Protein AF-A0A8X6QTR9-F1 (afdb_monomer_lite)

pLDDT: mean 73.92, std 20.25, range [35.81, 93.56]

Secondary structure (DSSP, 8-state):
--HHHHHHH---TT-S-HHHHHHHHHHHHHHH-SS--TTT-HHHHHHHHHHHHHHHH---TT--STTHHHHHHHHHHHHHHHHHHHHHTSS--S-------------------------------

InterPro domains:
  IPR000197 Zinc finger, TAZ-type [PF02135] (1-68)
  IPR000197 Zinc finger, TAZ-type [PS50134] (1-71)
  IPR035898 TAZ domain superfamily [G3DSA:1.20.1020.10] (1-117)
  IPR035898 TAZ domain superfamily [SSF57933] (1-71)

Radius of gyration: 25.64 Å; chains: 1; bounding box: 38×65×68 Å

Organism: Nephila pilipes (NCBI:txid299642)

Sequence (125 aa):
MNYLVHVGSCRQSNCPISECREMKESFNHSQKCPVFDILRCTVCSSFTLDALCHSNKCETNGCPALLCETFKKFRKELKGFEKLRIKDSAEAGSASAEAGSASEKSASSEEKFASTEERSASTEE

Foldseek 3Di:
DVCLLVLLVDPDCPDPDPVSNLLVVLVVCCVVPPVNDLVPDVSSVVSVVVLLVCLVPDPDDPRSGPCSVVNVVVVVVVVVVVVVVVVVVVPPPDDDDDDDDDDDDDDDDDDDDDDDDDDDDDDDD

Structure (mmCIF, N/CA/C/O backbone):
data_AF-A0A8X6QTR9-F1
#
_entry.id   AF-A0A8X6QTR9-F1
#
loop_
_atom_site.group_PDB
_atom_site.id
_atom_site.type_symbol
_atom_site.label_atom_id
_atom_site.label_alt_id
_atom_site.label_comp_id
_atom_site.label_asym_id
_atom_site.label_entity_id
_atom_site.label_seq_id
_atom_site.pdbx_PDB_ins_code
_atom_site.Cartn_x
_atom_site.Cartn_y
_atom_site.Cartn_z
_atom_site.occupancy
_atom_site.B_iso_or_equiv
_atom_site.auth_seq_id
_atom_site.auth_comp_id
_atom_site.auth_asym_id
_atom_site.auth_atom_id
_atom_site.pdbx_PDB_model_num
ATOM 1 N N . MET A 1 1 ? -11.328 0.709 -3.601 1.00 56.50 1 MET A N 1
ATOM 2 C CA . MET A 1 1 ? -10.933 0.921 -2.184 1.00 56.50 1 MET A CA 1
ATOM 3 C C . MET A 1 1 ? -11.151 -0.291 -1.260 1.00 56.50 1 MET A C 1
ATOM 5 O O . MET A 1 1 ? -10.438 -0.376 -0.270 1.00 56.50 1 MET A O 1
ATOM 9 N N . ASN A 1 2 ? -12.064 -1.241 -1.538 1.00 64.81 2 ASN A N 1
ATOM 10 C CA . ASN A 1 2 ? -12.257 -2.433 -0.677 1.00 64.81 2 ASN A CA 1
ATOM 11 C C . ASN A 1 2 ? -11.269 -3.591 -0.932 1.00 64.81 2 ASN A C 1
ATOM 13 O O . ASN A 1 2 ? -11.138 -4.483 -0.097 1.00 64.81 2 ASN A O 1
ATOM 17 N N . TYR A 1 3 ? -10.533 -3.578 -2.047 1.00 82.06 3 TYR A N 1
ATOM 18 C CA . TYR A 1 3 ? -9.631 -4.679 -2.398 1.00 82.06 3 TYR A CA 1
ATOM 19 C C . TYR A 1 3 ? -8.321 -4.692 -1.606 1.00 82.06 3 TYR A C 1
ATOM 21 O O . TYR A 1 3 ? -7.746 -5.759 -1.449 1.00 82.06 3 TYR A O 1
ATOM 29 N N . LEU A 1 4 ? -7.876 -3.566 -1.035 1.00 86.25 4 LEU A N 1
ATOM 30 C CA . LEU A 1 4 ? -6.633 -3.497 -0.247 1.00 86.25 4 LEU A CA 1
ATOM 31 C C . LEU A 1 4 ? -6.633 -4.460 0.950 1.00 86.25 4 LEU A C 1
ATOM 33 O O . LEU A 1 4 ? -5.627 -5.112 1.223 1.00 86.25 4 LEU A O 1
ATOM 37 N N . VAL A 1 5 ? -7.776 -4.572 1.634 1.00 89.69 5 VAL A N 1
ATOM 38 C CA . VAL A 1 5 ? -7.989 -5.494 2.764 1.00 89.69 5 VAL A CA 1
ATOM 39 C C . VAL A 1 5 ? -7.892 -6.945 2.291 1.00 89.69 5 VAL A C 1
ATOM 41 O O . VAL A 1 5 ? -7.213 -7.766 2.912 1.00 89.69 5 VAL A O 1
ATOM 44 N N . HIS A 1 6 ? -8.538 -7.249 1.161 1.00 91.06 6 HIS A N 1
ATOM 45 C CA . HIS A 1 6 ? -8.474 -8.571 0.550 1.00 91.06 6 HIS A CA 1
ATOM 46 C C . HIS A 1 6 ? -7.041 -8.905 0.132 1.00 91.06 6 HIS A C 1
ATOM 48 O O . HIS A 1 6 ? -6.531 -9.946 0.523 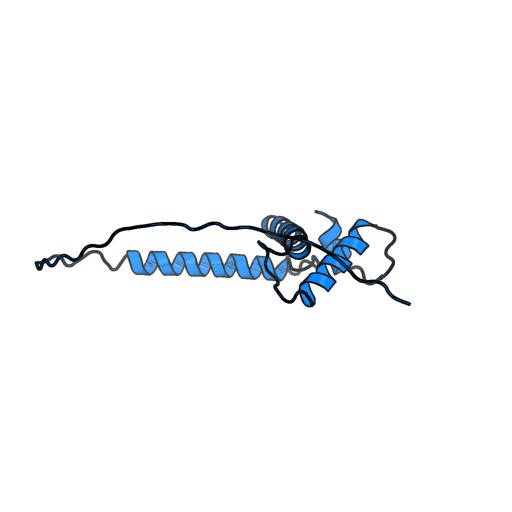1.00 91.06 6 HIS A O 1
ATOM 54 N N . VAL A 1 7 ? -6.374 -8.019 -0.607 1.00 91.25 7 VAL A N 1
ATOM 55 C CA . VAL A 1 7 ? -5.015 -8.212 -1.124 1.00 91.25 7 VAL A CA 1
ATOM 56 C C . VAL A 1 7 ? -4.031 -8.511 -0.001 1.00 91.25 7 VAL A C 1
ATOM 58 O O . VAL A 1 7 ? -3.268 -9.467 -0.118 1.00 91.25 7 VAL A O 1
ATOM 61 N N . GLY A 1 8 ? -4.074 -7.752 1.096 1.00 88.69 8 GLY A N 1
ATOM 62 C CA . GLY A 1 8 ? -3.174 -7.977 2.227 1.00 88.69 8 GLY A CA 1
ATOM 63 C C . GLY A 1 8 ? -3.434 -9.283 2.986 1.00 88.69 8 GLY A C 1
ATOM 64 O O . GLY A 1 8 ? -2.519 -9.830 3.598 1.00 88.69 8 GLY A O 1
ATOM 65 N N . SER A 1 9 ? -4.643 -9.842 2.882 1.00 89.19 9 SER A N 1
ATOM 66 C CA . SER A 1 9 ? -4.989 -11.154 3.458 1.00 89.19 9 SER A CA 1
ATOM 67 C C . SER A 1 9 ? -4.843 -12.309 2.454 1.00 89.19 9 SER A C 1
ATOM 69 O O . SER A 1 9 ? -4.780 -13.480 2.833 1.00 89.19 9 SER A O 1
ATOM 71 N N . CYS A 1 10 ? -4.812 -12.006 1.156 1.00 92.44 10 CYS A N 1
ATOM 72 C CA . CYS A 1 10 ? -4.898 -12.983 0.082 1.00 92.44 10 CYS A CA 1
ATOM 73 C C . CYS A 1 10 ? -3.529 -13.590 -0.221 1.00 92.44 10 CYS A C 1
ATOM 75 O O . CYS A 1 10 ? -2.629 -12.919 -0.723 1.00 92.44 10 CYS A O 1
ATOM 77 N N . ARG A 1 11 ? -3.393 -14.904 -0.027 1.00 90.12 11 ARG A N 1
ATOM 78 C CA . ARG A 1 11 ? -2.149 -15.647 -0.301 1.00 90.12 11 ARG A CA 1
ATOM 79 C C . ARG A 1 11 ? -2.078 -16.270 -1.698 1.00 90.12 11 ARG A C 1
ATOM 81 O O . ARG A 1 11 ? -1.019 -16.730 -2.102 1.00 90.12 11 ARG A O 1
ATOM 88 N N . GLN A 1 12 ? -3.181 -16.275 -2.447 1.00 92.00 12 GLN A N 1
ATOM 89 C CA . GLN A 1 12 ? -3.229 -16.875 -3.784 1.00 92.00 12 GLN A CA 1
ATOM 90 C C . GLN A 1 12 ? -2.544 -15.972 -4.815 1.00 92.00 12 GLN A C 1
ATOM 92 O O . GLN A 1 12 ? -2.933 -14.814 -4.965 1.00 92.00 12 GLN A O 1
ATOM 97 N N . SER A 1 13 ? -1.548 -16.489 -5.537 1.00 84.56 13 SER A N 1
ATOM 98 C CA . SER A 1 13 ? -0.896 -15.778 -6.648 1.00 84.56 13 SER A CA 1
ATOM 99 C C . SER A 1 13 ? -1.878 -15.515 -7.794 1.00 84.56 13 SER A C 1
ATOM 101 O O . SER A 1 13 ? -2.038 -14.379 -8.223 1.00 84.56 13 SER A O 1
ATOM 103 N N . ASN A 1 14 ? -2.629 -16.542 -8.193 1.00 87.75 14 ASN A N 1
ATOM 104 C CA . ASN A 1 14 ? -3.645 -16.471 -9.244 1.00 87.75 14 ASN A CA 1
ATOM 105 C C . ASN A 1 14 ? -5.044 -16.262 -8.653 1.00 87.75 14 ASN A C 1
ATOM 107 O O . ASN A 1 14 ? -5.949 -17.066 -8.863 1.00 87.75 14 ASN A O 1
ATOM 111 N N . CYS A 1 15 ? -5.216 -15.200 -7.863 1.00 92.19 15 CYS A N 1
ATOM 112 C CA . CYS A 1 15 ? -6.531 -14.845 -7.329 1.00 92.19 15 CYS A CA 1
ATOM 113 C C . CYS A 1 15 ? -7.513 -14.588 -8.491 1.00 92.19 15 CYS A C 1
ATOM 115 O O . CYS A 1 15 ? -7.117 -13.923 -9.450 1.00 92.19 15 CYS A O 1
ATOM 117 N N . PRO A 1 16 ? -8.773 -15.066 -8.445 1.00 92.44 16 PRO A N 1
ATOM 118 C CA . PRO A 1 16 ? -9.742 -14.839 -9.524 1.00 92.44 16 PRO A CA 1
ATOM 119 C C . PRO A 1 16 ? -10.098 -13.356 -9.713 1.00 92.44 16 PRO A C 1
ATOM 121 O O . PRO A 1 16 ? -10.484 -12.961 -10.809 1.00 92.44 16 PRO A O 1
ATOM 124 N N . ILE A 1 17 ? -9.914 -12.533 -8.677 1.00 91.56 17 ILE A N 1
ATOM 125 C CA . ILE A 1 17 ? -10.144 -11.087 -8.713 1.00 91.56 17 ILE A CA 1
ATOM 126 C C . ILE A 1 17 ? -8.971 -10.412 -9.438 1.00 91.56 17 ILE A C 1
ATOM 128 O O . ILE A 1 17 ? -7.837 -10.465 -8.955 1.00 91.56 17 ILE A O 1
ATOM 132 N N . SER A 1 18 ? -9.241 -9.762 -10.571 1.00 90.81 18 SER A N 1
ATOM 133 C CA . SER A 1 18 ? -8.256 -9.023 -11.379 1.00 90.81 18 SER A CA 1
ATOM 134 C C . SER A 1 18 ? -7.513 -7.971 -10.567 1.00 90.81 18 SER A C 1
ATOM 136 O O . SER A 1 18 ? -6.288 -8.000 -10.489 1.00 90.81 18 SER A O 1
ATOM 138 N N . GLU A 1 19 ? -8.262 -7.141 -9.853 1.00 89.38 19 GLU A N 1
ATOM 139 C CA . GLU A 1 19 ? -7.758 -6.018 -9.073 1.00 89.38 19 GLU A CA 1
ATOM 140 C C . GLU A 1 19 ? -6.849 -6.496 -7.938 1.00 89.38 19 GLU A C 1
ATOM 142 O O . GLU A 1 19 ? -5.921 -5.802 -7.529 1.00 89.38 19 GLU A O 1
ATOM 147 N N . CYS A 1 20 ? -7.079 -7.714 -7.433 1.00 91.31 20 CYS A N 1
ATOM 148 C CA . CYS A 1 20 ? -6.197 -8.321 -6.448 1.00 91.31 20 CYS A CA 1
ATOM 149 C C . CYS A 1 20 ? -4.826 -8.644 -7.050 1.00 91.31 20 CYS A C 1
ATOM 151 O O . CYS A 1 20 ? -3.804 -8.398 -6.411 1.00 91.31 20 CYS A O 1
ATOM 153 N N . ARG A 1 21 ? -4.796 -9.174 -8.278 1.00 91.94 21 ARG A N 1
ATOM 154 C CA . ARG A 1 21 ? -3.547 -9.492 -8.983 1.00 91.94 21 ARG A CA 1
ATOM 155 C C . ARG A 1 21 ? -2.774 -8.218 -9.323 1.00 91.94 21 ARG A C 1
ATOM 157 O O . ARG A 1 21 ? -1.621 -8.104 -8.920 1.00 91.94 21 ARG A O 1
ATOM 164 N N . GLU A 1 22 ? -3.429 -7.234 -9.932 1.00 90.75 22 GLU A N 1
ATOM 165 C CA . GLU A 1 22 ? -2.806 -5.955 -10.314 1.00 90.75 22 GLU A CA 1
ATOM 166 C C . GLU A 1 22 ? -2.231 -5.206 -9.101 1.00 90.75 22 GLU A C 1
ATOM 168 O O . GLU A 1 22 ? -1.120 -4.668 -9.130 1.00 90.75 22 GLU A O 1
ATOM 173 N N . MET A 1 23 ? -2.959 -5.211 -7.982 1.00 90.56 23 MET A N 1
ATOM 174 C CA . MET A 1 23 ? -2.502 -4.554 -6.761 1.00 90.56 23 MET A CA 1
ATOM 175 C C . MET A 1 23 ? -1.334 -5.298 -6.100 1.00 90.56 23 MET A C 1
ATOM 177 O O . MET A 1 23 ? -0.444 -4.660 -5.535 1.00 90.56 23 MET A O 1
ATOM 181 N N . LYS A 1 24 ? -1.282 -6.633 -6.200 1.00 91.06 24 LYS A N 1
ATOM 182 C CA . LYS A 1 24 ? -0.114 -7.415 -5.761 1.00 91.06 24 LYS A CA 1
ATOM 183 C C . LYS A 1 24 ? 1.113 -7.130 -6.606 1.00 91.06 24 LYS A C 1
ATOM 185 O O . LYS A 1 24 ? 2.200 -7.002 -6.049 1.00 91.06 24 LYS A O 1
ATOM 190 N N . GLU A 1 25 ? 0.951 -7.031 -7.918 1.00 91.56 25 GLU A N 1
ATOM 191 C CA . GLU A 1 25 ? 2.040 -6.674 -8.826 1.00 91.56 25 GLU A CA 1
ATOM 192 C C . GLU A 1 25 ? 2.559 -5.271 -8.527 1.00 91.56 25 GLU A C 1
ATOM 194 O O . GLU A 1 25 ? 3.764 -5.092 -8.363 1.00 91.56 25 GLU A O 1
ATOM 199 N N . SER A 1 26 ? 1.658 -4.306 -8.329 1.00 91.12 26 SER A N 1
ATOM 200 C CA . SER A 1 26 ? 2.019 -2.938 -7.940 1.00 91.12 26 SER A CA 1
ATOM 201 C C . SER A 1 26 ? 2.778 -2.901 -6.610 1.00 91.12 26 SER A C 1
ATOM 203 O O . SER A 1 26 ? 3.792 -2.213 -6.488 1.00 91.12 26 SER A O 1
ATOM 205 N N . PHE A 1 27 ? 2.354 -3.697 -5.625 1.00 89.50 27 PHE A N 1
ATOM 206 C CA . PHE A 1 27 ? 3.061 -3.825 -4.349 1.00 89.50 27 PHE A CA 1
ATOM 207 C C . PHE A 1 27 ? 4.411 -4.550 -4.474 1.00 89.50 27 PHE A C 1
ATOM 209 O O . PHE A 1 27 ? 5.365 -4.230 -3.766 1.00 89.50 27 PHE A O 1
ATOM 216 N N . ASN A 1 28 ? 4.529 -5.536 -5.365 1.00 91.06 28 ASN A N 1
ATOM 217 C CA . ASN A 1 28 ? 5.805 -6.200 -5.626 1.00 91.06 28 ASN A CA 1
ATOM 218 C C . ASN A 1 28 ? 6.785 -5.252 -6.323 1.00 91.06 28 ASN A C 1
ATOM 220 O O . ASN A 1 28 ? 7.955 -5.186 -5.948 1.00 91.06 28 ASN A O 1
ATOM 224 N N . HIS A 1 29 ? 6.286 -4.489 -7.296 1.00 92.69 29 HIS A N 1
ATOM 225 C CA . HIS A 1 29 ? 7.030 -3.430 -7.956 1.00 92.69 29 HIS A CA 1
ATOM 226 C C . HIS A 1 29 ? 7.541 -2.424 -6.930 1.00 92.69 29 HIS A C 1
ATOM 228 O O . HIS A 1 29 ? 8.727 -2.118 -6.924 1.00 92.69 29 HIS A O 1
ATOM 234 N N . SER A 1 30 ? 6.683 -1.958 -6.020 1.00 89.31 30 SER A N 1
ATOM 235 C CA . SER A 1 30 ? 7.047 -0.937 -5.039 1.00 89.31 30 SER A CA 1
ATOM 236 C C . SER A 1 30 ? 8.214 -1.361 -4.134 1.00 89.31 30 SER A C 1
ATOM 238 O O . SER A 1 30 ? 9.012 -0.523 -3.737 1.00 89.31 30 SER A O 1
ATOM 240 N N . GLN A 1 31 ? 8.360 -2.659 -3.849 1.00 88.00 31 GLN A N 1
ATOM 241 C CA . GLN A 1 31 ? 9.483 -3.207 -3.072 1.00 88.00 31 GLN A CA 1
ATOM 242 C C . GLN A 1 31 ? 10.802 -3.279 -3.854 1.00 88.00 31 GLN A C 1
ATOM 244 O O . GLN A 1 31 ? 11.868 -3.351 -3.251 1.00 88.00 31 GLN A O 1
ATOM 249 N N . LYS A 1 32 ? 10.733 -3.301 -5.187 1.00 91.00 32 LYS A N 1
ATOM 250 C CA . LYS A 1 32 ? 11.887 -3.429 -6.091 1.00 91.00 32 LYS A CA 1
ATOM 251 C C . LYS A 1 32 ? 12.169 -2.149 -6.877 1.00 91.00 32 LYS A C 1
ATOM 253 O O . LYS A 1 32 ? 13.117 -2.109 -7.655 1.00 91.00 32 LYS A O 1
ATOM 258 N N . CYS A 1 33 ? 11.329 -1.128 -6.723 1.00 90.88 33 CYS A N 1
ATOM 259 C CA . CYS A 1 33 ? 11.415 0.104 -7.484 1.00 90.88 33 CYS A CA 1
ATOM 260 C C . CYS A 1 33 ? 12.663 0.883 -7.039 1.00 90.88 33 CYS A C 1
ATOM 262 O O . CYS A 1 33 ? 12.718 1.302 -5.883 1.00 90.88 33 CYS A O 1
ATOM 264 N N . PRO A 1 34 ? 13.646 1.118 -7.927 1.00 82.94 34 PRO A N 1
ATOM 265 C CA . PRO A 1 34 ? 14.914 1.744 -7.546 1.00 82.94 34 PRO A CA 1
ATOM 266 C C . PRO A 1 34 ? 14.757 3.224 -7.186 1.00 82.94 34 PRO A C 1
ATOM 268 O O . PRO A 1 34 ? 15.566 3.771 -6.447 1.00 82.94 34 PRO A O 1
ATOM 271 N N . VAL A 1 35 ? 13.719 3.871 -7.719 1.00 79.19 35 VAL A N 1
ATOM 272 C CA . VAL A 1 35 ? 13.450 5.293 -7.494 1.00 79.19 35 VAL A CA 1
ATOM 273 C C . VAL A 1 35 ? 12.474 5.496 -6.332 1.00 79.19 35 VAL A C 1
ATOM 275 O O . VAL A 1 35 ? 12.546 6.540 -5.701 1.00 79.19 35 VAL A O 1
ATOM 278 N N . PHE A 1 36 ? 11.583 4.522 -6.063 1.00 77.88 36 PHE A N 1
ATOM 279 C CA . PHE A 1 36 ? 10.441 4.603 -5.131 1.00 77.88 36 PHE A CA 1
ATOM 280 C C . PHE A 1 36 ? 9.996 6.052 -4.856 1.00 77.88 36 PHE A C 1
ATOM 282 O O . PHE A 1 36 ? 10.152 6.593 -3.765 1.00 77.88 36 PHE A O 1
ATOM 289 N N . ASP A 1 37 ? 9.475 6.704 -5.893 1.00 78.56 37 ASP A N 1
ATOM 290 C CA . ASP A 1 37 ? 9.094 8.113 -5.839 1.00 78.56 37 ASP A CA 1
ATOM 291 C C . ASP A 1 37 ? 7.646 8.250 -6.311 1.00 78.56 37 ASP A C 1
ATOM 293 O O . ASP A 1 37 ? 7.320 7.922 -7.456 1.00 78.56 37 ASP A O 1
ATOM 297 N N . ILE A 1 38 ? 6.782 8.727 -5.412 1.00 77.69 38 ILE A N 1
ATOM 298 C CA . ILE A 1 38 ? 5.346 8.947 -5.647 1.00 77.69 38 ILE A CA 1
ATOM 299 C C . ILE A 1 38 ? 5.121 9.952 -6.790 1.00 77.69 38 ILE A C 1
ATOM 301 O O . ILE A 1 38 ? 4.083 9.905 -7.449 1.00 77.69 38 ILE A O 1
ATOM 305 N N . LEU A 1 39 ? 6.079 10.844 -7.050 1.00 81.62 39 LEU A N 1
ATOM 306 C CA . LEU A 1 39 ? 5.991 11.864 -8.093 1.00 81.62 39 LEU A CA 1
ATOM 307 C C . LEU A 1 39 ? 6.532 11.389 -9.447 1.00 81.62 39 LEU A C 1
ATOM 309 O O . LEU A 1 39 ? 6.148 11.947 -10.471 1.00 81.62 39 LEU A O 1
ATOM 313 N N . ARG A 1 40 ? 7.408 10.374 -9.481 1.00 86.62 40 ARG A N 1
ATOM 314 C CA . ARG A 1 40 ? 8.077 9.927 -10.724 1.00 86.62 40 ARG A CA 1
ATOM 315 C C . ARG A 1 40 ? 7.647 8.550 -11.209 1.00 86.62 40 ARG A C 1
ATOM 317 O O . ARG A 1 40 ? 7.659 8.299 -12.409 1.00 86.62 40 ARG A O 1
ATOM 324 N N . CYS A 1 41 ? 7.285 7.645 -10.305 1.00 92.69 41 CYS A N 1
ATOM 325 C CA . CYS A 1 41 ? 6.849 6.302 -10.658 1.00 92.69 41 CYS A CA 1
ATOM 326 C C . CYS A 1 41 ? 5.328 6.205 -10.551 1.00 92.69 41 CYS A C 1
ATOM 328 O O . CYS A 1 41 ? 4.775 6.191 -9.453 1.00 92.69 41 CYS A O 1
ATOM 330 N N . THR A 1 42 ? 4.651 6.085 -11.691 1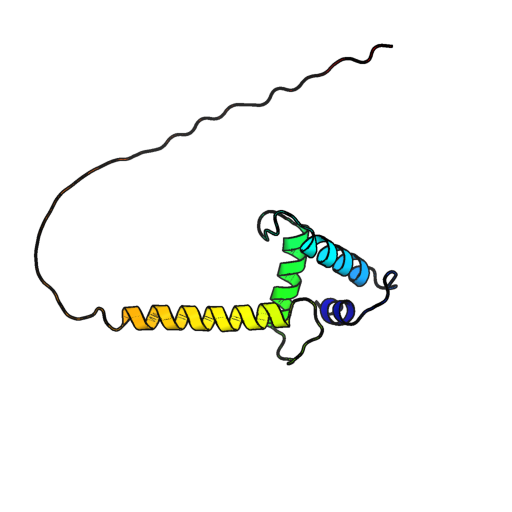.00 89.81 42 THR A N 1
ATOM 331 C CA . THR A 1 42 ? 3.185 6.011 -11.759 1.00 89.81 42 THR A CA 1
ATOM 332 C C . THR A 1 42 ? 2.624 4.793 -11.022 1.00 89.81 42 THR A C 1
ATOM 334 O O . THR A 1 42 ? 1.639 4.929 -10.305 1.00 89.81 42 THR A O 1
ATOM 337 N N . VAL A 1 43 ? 3.289 3.634 -11.101 1.00 89.69 43 VAL A N 1
ATOM 338 C CA . VAL A 1 43 ? 2.881 2.406 -10.389 1.00 89.69 43 VAL A CA 1
ATOM 339 C C . VAL A 1 43 ? 2.954 2.596 -8.873 1.00 89.69 43 VAL A C 1
ATOM 341 O O . VAL A 1 43 ? 1.983 2.335 -8.161 1.00 89.69 43 VAL A O 1
ATOM 344 N N . CYS A 1 44 ? 4.084 3.107 -8.369 1.00 90.19 44 CYS A N 1
ATOM 345 C CA . CYS A 1 44 ? 4.233 3.434 -6.951 1.00 90.19 44 CYS A CA 1
ATOM 346 C C . CYS A 1 44 ? 3.240 4.518 -6.521 1.00 90.19 44 CYS A C 1
ATOM 348 O O . CYS A 1 44 ? 2.696 4.426 -5.423 1.00 90.19 44 CYS A O 1
ATOM 350 N N . SER A 1 45 ? 2.985 5.512 -7.376 1.00 90.88 45 SER A N 1
ATOM 351 C CA . SER A 1 45 ? 2.059 6.613 -7.112 1.00 90.88 45 SER A CA 1
ATOM 352 C C . SER A 1 45 ? 0.635 6.110 -6.909 1.00 90.88 45 SER A C 1
ATOM 354 O O . SER A 1 45 ? 0.075 6.289 -5.829 1.00 90.88 45 SER A O 1
ATOM 356 N N . SER A 1 46 ? 0.075 5.397 -7.891 1.00 88.50 46 SER A N 1
ATOM 357 C CA . SER A 1 46 ? -1.295 4.877 -7.836 1.00 88.50 46 SER A CA 1
ATOM 358 C C . SER A 1 46 ? -1.511 3.978 -6.619 1.00 88.50 46 SER A C 1
ATOM 360 O O . SER A 1 46 ? -2.435 4.201 -5.837 1.00 88.50 46 SER A O 1
ATOM 362 N N . PHE A 1 47 ? -0.605 3.023 -6.395 1.00 88.56 47 PHE A N 1
ATOM 363 C CA . PHE A 1 47 ? -0.682 2.121 -5.248 1.00 88.56 47 PHE A CA 1
ATOM 364 C C . PHE A 1 47 ? -0.577 2.860 -3.902 1.00 88.56 47 PHE A C 1
ATOM 366 O O . PHE A 1 47 ? -1.347 2.593 -2.974 1.00 88.56 47 PHE A O 1
ATOM 373 N N . THR A 1 48 ? 0.351 3.814 -3.792 1.00 90.81 48 THR A N 1
ATOM 374 C CA . THR A 1 48 ? 0.542 4.599 -2.566 1.00 90.81 48 THR A CA 1
ATOM 375 C C . THR A 1 48 ? -0.667 5.482 -2.273 1.00 90.81 48 THR A C 1
ATOM 377 O O . THR A 1 48 ? -1.098 5.562 -1.123 1.00 90.81 48 THR A O 1
ATOM 380 N N . LEU A 1 49 ? -1.254 6.109 -3.294 1.00 90.62 49 LEU A N 1
ATOM 381 C CA . LEU A 1 49 ? -2.447 6.942 -3.154 1.00 90.62 49 LEU A CA 1
ATOM 382 C C . LEU A 1 49 ? -3.659 6.131 -2.686 1.00 90.62 49 LEU A C 1
ATOM 384 O O . LEU A 1 49 ? -4.382 6.580 -1.792 1.00 90.62 49 LEU A O 1
ATOM 388 N N . ASP A 1 50 ? -3.851 4.925 -3.220 1.00 90.38 50 ASP A N 1
ATOM 389 C CA . ASP A 1 50 ? -4.917 4.025 -2.777 1.00 90.38 50 ASP A CA 1
ATOM 390 C C . ASP A 1 50 ? -4.765 3.653 -1.298 1.00 90.38 50 ASP A C 1
ATOM 392 O O . ASP A 1 50 ? -5.709 3.782 -0.506 1.00 90.38 50 ASP A O 1
ATOM 396 N N . ALA A 1 51 ? -3.561 3.244 -0.896 1.00 91.69 51 ALA A N 1
ATOM 397 C CA . ALA A 1 51 ? -3.264 2.899 0.488 1.00 91.69 51 ALA A CA 1
ATOM 398 C C . ALA A 1 51 ? -3.398 4.110 1.433 1.00 91.69 51 ALA A C 1
ATOM 400 O O . ALA A 1 51 ? -3.936 3.983 2.540 1.00 91.69 51 ALA A O 1
ATOM 401 N N . LEU A 1 52 ? -2.986 5.303 0.990 1.00 92.00 52 LEU A N 1
ATOM 402 C CA . LEU A 1 52 ? -3.127 6.543 1.748 1.00 92.00 52 LEU A CA 1
ATOM 403 C C . LEU A 1 52 ? -4.604 6.910 1.942 1.00 92.00 52 LEU A C 1
ATOM 405 O O . LEU A 1 52 ? -5.028 7.162 3.073 1.00 92.00 52 LEU A O 1
ATOM 409 N N . CYS A 1 53 ? -5.405 6.875 0.874 1.00 92.19 53 CYS A N 1
ATOM 410 C CA . CYS A 1 53 ? -6.838 7.165 0.920 1.00 92.19 53 CYS A CA 1
ATOM 411 C C . CYS A 1 53 ? -7.581 6.203 1.856 1.00 92.19 53 CYS A C 1
ATOM 413 O O . CYS A 1 53 ? -8.383 6.643 2.686 1.00 92.19 53 CYS A O 1
ATOM 415 N N . HIS A 1 54 ? -7.260 4.907 1.790 1.00 92.88 54 HIS A N 1
ATOM 416 C CA . HIS A 1 54 ? -7.775 3.920 2.733 1.00 92.88 54 HIS A CA 1
ATOM 417 C C . HIS A 1 54 ? -7.377 4.265 4.174 1.00 92.88 54 HIS A C 1
ATOM 419 O O . HIS A 1 54 ? -8.241 4.393 5.043 1.00 92.88 54 HIS A O 1
ATOM 425 N N . SER A 1 55 ? -6.083 4.474 4.436 1.00 93.38 55 SER A N 1
ATOM 426 C CA . SER A 1 55 ? -5.587 4.750 5.788 1.00 93.38 55 SER A CA 1
ATOM 427 C C . SER A 1 55 ? -6.214 6.007 6.402 1.00 93.38 55 SER A C 1
ATOM 429 O O . SER A 1 55 ? -6.342 6.094 7.625 1.00 93.38 55 SER A O 1
ATOM 431 N N . ASN A 1 56 ? -6.574 7.008 5.586 1.00 91.69 56 ASN A N 1
ATOM 432 C CA . ASN A 1 56 ? -7.197 8.261 6.029 1.00 91.69 56 ASN A CA 1
ATOM 433 C C . ASN A 1 56 ? -8.585 8.046 6.632 1.00 91.69 56 ASN A C 1
ATOM 435 O O . ASN A 1 56 ? -8.962 8.784 7.537 1.00 91.69 56 ASN A O 1
ATOM 439 N N . LYS A 1 57 ? -9.297 7.016 6.172 1.00 91.44 57 LYS A N 1
ATOM 440 C CA . LYS A 1 57 ? -10.665 6.687 6.592 1.00 91.44 57 LYS A CA 1
ATOM 441 C C . LYS A 1 57 ? -10.732 5.458 7.503 1.00 91.44 57 LYS A C 1
ATOM 443 O O . LYS A 1 57 ? -11.758 5.202 8.116 1.00 91.44 57 LYS A O 1
ATOM 448 N N . CYS A 1 58 ? -9.662 4.670 7.565 1.00 92.06 58 CYS A N 1
ATOM 449 C CA . CYS A 1 58 ? -9.623 3.425 8.318 1.00 92.06 58 CYS A CA 1
ATOM 450 C C . CYS A 1 58 ? -9.378 3.679 9.812 1.00 92.06 58 CYS A C 1
ATOM 452 O O . CYS A 1 58 ? -8.331 4.198 10.195 1.00 92.06 58 CYS A O 1
ATOM 454 N N . GLU A 1 59 ? -10.284 3.211 10.670 1.00 90.00 59 GLU A N 1
ATOM 455 C CA . GLU A 1 59 ? -10.154 3.288 12.136 1.00 90.00 59 GLU A CA 1
ATOM 456 C C . GLU A 1 59 ? -9.767 1.943 12.771 1.00 90.00 59 GLU A C 1
ATOM 458 O O . GLU A 1 59 ? -9.326 1.893 13.914 1.00 90.00 59 GLU A O 1
ATOM 463 N N . THR A 1 60 ? -9.828 0.848 12.006 1.00 91.75 60 THR A N 1
ATOM 464 C CA . THR A 1 60 ? -9.512 -0.507 12.478 1.00 91.75 60 THR A CA 1
ATOM 465 C C . THR A 1 60 ? -8.052 -0.636 12.914 1.00 91.75 60 THR A C 1
ATOM 467 O O . THR A 1 60 ? -7.143 -0.417 12.110 1.00 91.75 60 THR A O 1
ATOM 470 N N . ASN A 1 61 ? -7.818 -1.020 14.169 1.00 88.69 61 ASN A N 1
ATOM 471 C CA . ASN A 1 61 ? -6.481 -1.354 14.661 1.00 88.69 61 ASN A CA 1
ATOM 472 C C . ASN A 1 61 ? -6.038 -2.712 14.106 1.00 88.69 61 ASN A C 1
ATOM 474 O O . ASN A 1 61 ? -6.809 -3.669 14.148 1.00 88.69 61 ASN A O 1
ATOM 478 N N . GLY A 1 62 ? -4.805 -2.796 13.599 1.00 88.00 62 GLY A N 1
ATOM 479 C CA . GLY A 1 62 ? -4.298 -4.033 12.999 1.00 88.00 62 GLY A CA 1
ATOM 480 C C . GLY A 1 62 ? -4.968 -4.338 11.661 1.00 88.00 62 GLY A C 1
ATOM 481 O O . GLY A 1 62 ? -5.257 -5.492 11.354 1.00 88.00 62 GLY A O 1
ATOM 482 N N . CYS A 1 63 ? -5.265 -3.297 10.878 1.00 91.88 63 CYS A N 1
ATOM 483 C CA . CYS A 1 63 ? -5.907 -3.472 9.583 1.00 91.88 63 CYS A CA 1
ATOM 484 C C . CYS A 1 63 ? -5.005 -4.305 8.650 1.00 91.88 63 CYS A C 1
ATOM 486 O O . CYS A 1 63 ? -3.840 -3.941 8.469 1.00 91.88 63 CYS A O 1
ATOM 488 N N . PRO A 1 64 ? -5.519 -5.373 8.009 1.00 90.81 64 PRO A N 1
ATOM 489 C CA . PRO A 1 64 ? -4.713 -6.216 7.128 1.00 90.81 64 PRO A CA 1
ATOM 490 C C . PRO A 1 64 ? -4.465 -5.574 5.756 1.00 90.81 64 PRO A C 1
ATOM 492 O O . PRO A 1 64 ? -3.798 -6.172 4.920 1.00 90.81 64 PRO A O 1
ATOM 495 N N . ALA A 1 65 ? -5.006 -4.381 5.488 1.00 91.69 65 ALA A N 1
ATOM 496 C CA . ALA A 1 65 ? -4.758 -3.668 4.245 1.00 91.69 65 ALA A CA 1
ATOM 497 C C . ALA A 1 65 ? -3.275 -3.304 4.090 1.00 91.69 65 ALA A C 1
ATOM 499 O O . ALA A 1 65 ? -2.642 -2.795 5.021 1.00 91.69 65 ALA A O 1
ATOM 500 N N . LEU A 1 66 ? -2.741 -3.513 2.884 1.00 89.81 66 LEU A N 1
ATOM 501 C CA . LEU A 1 66 ? -1.353 -3.183 2.563 1.00 89.81 66 LEU A CA 1
ATOM 502 C C . LEU A 1 66 ? -1.034 -1.721 2.908 1.00 89.81 66 LEU A C 1
ATOM 504 O O . LEU A 1 66 ? -1.788 -0.814 2.564 1.00 89.81 66 LEU A O 1
ATOM 508 N N . LEU A 1 67 ? 0.092 -1.509 3.598 1.00 90.44 67 LEU A N 1
ATOM 509 C CA . LEU A 1 67 ? 0.611 -0.205 4.038 1.00 90.44 67 LEU A CA 1
ATOM 510 C C . LEU A 1 67 ? -0.320 0.649 4.921 1.00 90.44 67 LEU A C 1
ATOM 512 O O . LEU A 1 67 ? 0.070 1.747 5.319 1.00 90.44 67 LEU A O 1
ATOM 516 N N . CYS A 1 68 ? -1.509 0.169 5.297 1.00 93.56 68 CYS A N 1
ATOM 517 C CA . CYS A 1 68 ? -2.455 0.950 6.093 1.00 93.56 68 CYS A CA 1
ATOM 518 C C . CYS A 1 68 ? -1.863 1.351 7.451 1.00 93.56 68 CYS A C 1
ATOM 520 O O . CYS A 1 68 ? -1.882 2.526 7.818 1.00 93.56 68 CYS A O 1
ATOM 522 N N . GLU A 1 69 ? -1.302 0.392 8.190 1.00 92.94 69 GLU A N 1
ATOM 523 C CA . GLU A 1 69 ? -0.656 0.662 9.481 1.00 92.94 69 GLU A CA 1
ATOM 524 C C . GLU A 1 69 ? 0.565 1.578 9.333 1.00 92.94 69 GLU A C 1
ATOM 526 O O . GLU A 1 69 ? 0.768 2.472 10.155 1.00 92.94 69 GLU A O 1
ATOM 531 N N . THR A 1 70 ? 1.339 1.418 8.256 1.00 91.56 70 THR A N 1
ATOM 532 C CA . THR A 1 70 ? 2.479 2.289 7.945 1.00 91.56 70 THR A CA 1
ATOM 533 C C . THR A 1 70 ? 2.027 3.739 7.779 1.00 91.56 70 THR A C 1
ATOM 535 O O . THR A 1 70 ? 2.544 4.625 8.456 1.00 91.56 70 THR A O 1
ATOM 538 N N . PHE A 1 71 ? 1.000 3.996 6.963 1.00 92.50 71 PHE A N 1
ATOM 539 C CA . PHE A 1 71 ? 0.487 5.353 6.760 1.00 92.50 71 PHE A CA 1
ATOM 540 C C . PHE A 1 71 ? -0.227 5.925 7.987 1.00 92.50 71 PHE A C 1
ATOM 542 O O . PHE A 1 71 ? -0.141 7.128 8.242 1.00 92.50 71 PHE A O 1
ATOM 549 N N . LYS A 1 72 ? -0.889 5.091 8.798 1.00 92.88 72 LYS A N 1
ATOM 550 C CA . LYS A 1 72 ? -1.446 5.527 10.088 1.00 92.88 72 LYS A CA 1
ATOM 551 C C . LYS A 1 72 ? -0.355 6.011 11.039 1.00 92.88 72 LYS A C 1
ATOM 553 O O . LYS A 1 72 ? -0.547 7.037 11.692 1.00 92.88 72 LYS A O 1
ATOM 558 N N . LYS A 1 73 ? 0.771 5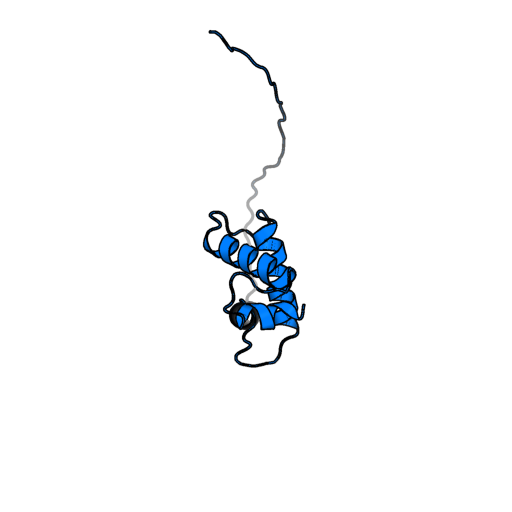.294 11.124 1.00 91.06 73 LYS A N 1
ATOM 559 C CA . LYS A 1 73 ? 1.932 5.702 11.931 1.00 91.06 73 LYS A CA 1
ATOM 560 C C . LYS A 1 73 ? 2.532 6.998 11.400 1.00 91.06 73 LYS A C 1
ATOM 562 O O . LYS A 1 73 ? 2.590 7.964 12.152 1.00 91.06 73 LYS A O 1
ATOM 567 N N . PHE A 1 74 ? 2.801 7.064 10.098 1.00 89.56 74 PHE A N 1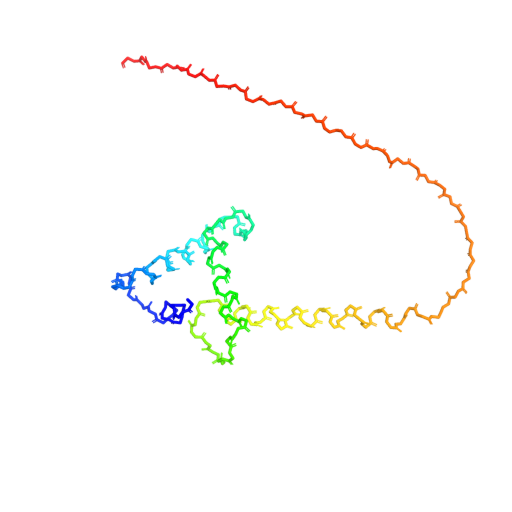
ATOM 568 C CA . PHE A 1 74 ? 3.336 8.263 9.453 1.00 89.56 74 PHE A CA 1
ATOM 569 C C . PHE A 1 74 ? 2.462 9.506 9.702 1.00 89.56 74 PHE A C 1
ATOM 571 O O . PHE A 1 74 ? 2.960 10.566 10.073 1.00 89.56 74 PHE A O 1
ATOM 578 N N . ARG A 1 75 ? 1.129 9.382 9.608 1.00 88.62 75 ARG A N 1
ATOM 579 C CA . ARG A 1 75 ? 0.207 10.487 9.931 1.00 88.62 75 ARG A CA 1
ATOM 580 C C . ARG A 1 75 ? 0.291 10.916 11.397 1.00 88.62 75 ARG A C 1
ATOM 582 O O . ARG A 1 75 ? 0.198 12.107 11.689 1.00 88.62 75 ARG A O 1
ATOM 589 N N . LYS A 1 76 ? 0.403 9.963 12.329 1.00 87.50 76 LYS A N 1
ATOM 590 C CA . LYS A 1 76 ? 0.552 10.266 13.762 1.00 87.50 76 LYS A CA 1
ATOM 591 C C . LYS A 1 76 ? 1.863 11.009 14.026 1.00 87.50 76 LYS A C 1
ATOM 593 O O . LYS A 1 76 ? 1.850 11.978 14.777 1.00 87.50 76 LYS A O 1
ATOM 598 N N . GLU A 1 77 ? 2.949 10.596 13.378 1.00 87.31 77 GLU A N 1
ATOM 599 C CA . GLU A 1 77 ? 4.257 11.248 13.483 1.00 87.31 77 GLU A CA 1
ATOM 600 C C . GLU A 1 77 ? 4.224 12.674 12.929 1.00 87.31 77 GLU A C 1
ATOM 602 O O . GLU A 1 77 ? 4.630 13.596 13.631 1.00 87.31 77 GLU A O 1
ATOM 607 N N . LEU A 1 78 ? 3.646 12.895 11.742 1.00 81.75 78 LEU A N 1
ATOM 608 C CA . LEU A 1 78 ? 3.499 14.239 11.163 1.00 81.75 78 LEU A CA 1
ATOM 609 C C . LEU A 1 78 ? 2.743 15.206 12.084 1.00 81.75 78 LEU A C 1
ATOM 611 O O . LEU A 1 78 ? 3.184 16.336 12.285 1.00 81.75 78 LEU A O 1
ATOM 615 N N . LYS A 1 79 ? 1.649 14.752 12.712 1.00 78.00 79 LYS A N 1
ATOM 616 C CA . LYS A 1 79 ? 0.927 15.551 13.719 1.00 78.00 79 LYS A CA 1
ATOM 617 C C . LYS A 1 79 ? 1.789 15.868 14.946 1.00 78.00 79 LYS A C 1
ATOM 619 O O . LYS A 1 79 ? 1.596 16.901 15.581 1.00 78.00 79 LYS A O 1
ATOM 624 N N . GLY A 1 80 ? 2.724 14.985 15.295 1.00 67.88 80 GLY A N 1
ATOM 625 C CA . GLY A 1 80 ? 3.718 15.220 16.342 1.00 67.88 80 GLY A CA 1
ATOM 626 C C . GLY A 1 80 ? 4.734 16.298 15.953 1.00 67.88 80 GLY A C 1
ATOM 627 O O . GLY A 1 80 ? 5.007 17.189 16.755 1.00 67.88 80 GLY A O 1
ATOM 628 N N . PHE A 1 81 ? 5.232 16.266 14.713 1.00 63.28 81 PHE A N 1
ATOM 629 C CA . PHE A 1 81 ? 6.165 17.268 14.181 1.00 63.28 81 PHE A CA 1
ATOM 630 C C . PHE A 1 81 ? 5.541 18.663 14.050 1.00 63.28 81 PHE A C 1
ATOM 632 O O . PHE A 1 81 ? 6.181 19.658 14.388 1.00 63.28 81 PHE A O 1
ATOM 639 N N . GLU A 1 82 ? 4.282 18.758 13.619 1.00 60.28 82 GLU A N 1
ATOM 640 C CA . GLU A 1 82 ? 3.560 20.036 13.559 1.00 60.28 82 GLU A CA 1
ATOM 641 C C . GLU A 1 82 ? 3.409 20.668 14.952 1.00 60.28 82 GLU A C 1
ATOM 643 O O . GLU A 1 82 ? 3.570 21.875 15.126 1.00 60.28 82 GLU A O 1
ATOM 648 N N . LYS A 1 83 ? 3.208 19.835 15.979 1.00 58.00 83 LYS A N 1
ATOM 649 C CA . LYS A 1 83 ? 3.082 20.282 17.370 1.00 58.00 83 LYS A CA 1
ATOM 650 C C . LYS A 1 83 ? 4.403 20.767 17.982 1.00 58.00 83 LYS A C 1
ATOM 652 O O . LYS A 1 83 ? 4.366 21.593 18.890 1.00 58.00 83 LYS A O 1
ATOM 657 N N . LEU A 1 84 ? 5.549 20.286 17.492 1.00 56.34 84 LEU A N 1
ATOM 658 C CA . LEU A 1 84 ? 6.877 20.774 17.890 1.00 56.34 84 LEU A CA 1
ATOM 659 C C . LEU A 1 84 ? 7.141 22.181 17.333 1.00 56.34 84 LEU A C 1
ATOM 661 O O . LEU A 1 84 ? 7.480 23.073 18.101 1.00 56.34 84 LEU A O 1
ATOM 665 N N . ARG A 1 85 ? 6.838 22.427 16.049 1.00 53.75 85 ARG A N 1
ATOM 666 C CA . ARG A 1 85 ? 7.027 23.748 15.413 1.00 53.75 85 ARG A CA 1
ATOM 667 C C . ARG A 1 85 ? 6.241 24.892 16.063 1.00 53.75 85 ARG A C 1
ATOM 669 O O . ARG A 1 85 ? 6.718 26.024 16.092 1.00 53.75 85 ARG A O 1
ATOM 676 N N . ILE A 1 86 ? 5.047 24.618 16.590 1.00 56.88 86 ILE A N 1
ATOM 677 C CA . ILE A 1 86 ? 4.235 25.643 17.272 1.00 56.88 86 ILE A CA 1
ATOM 678 C C . ILE A 1 86 ? 4.823 25.992 18.650 1.00 56.88 86 ILE A C 1
ATOM 680 O O . ILE A 1 86 ? 4.647 27.111 19.128 1.00 56.88 86 ILE A O 1
ATOM 684 N N . LYS A 1 87 ? 5.563 25.073 19.280 1.00 50.66 87 LYS A N 1
ATOM 685 C CA . LYS A 1 87 ? 6.157 25.303 20.601 1.00 50.66 87 LYS A CA 1
ATOM 686 C C . LYS A 1 87 ? 7.399 26.200 20.537 1.00 50.66 87 LYS A C 1
ATOM 688 O O . LYS A 1 87 ? 7.582 27.006 21.440 1.00 50.66 87 LYS A O 1
ATOM 693 N N . ASP A 1 88 ? 8.155 26.153 19.439 1.00 51.88 88 ASP A N 1
ATOM 694 C CA . ASP A 1 88 ? 9.280 27.070 19.180 1.00 51.88 88 ASP A CA 1
ATOM 695 C C . ASP A 1 88 ? 8.830 28.498 18.806 1.00 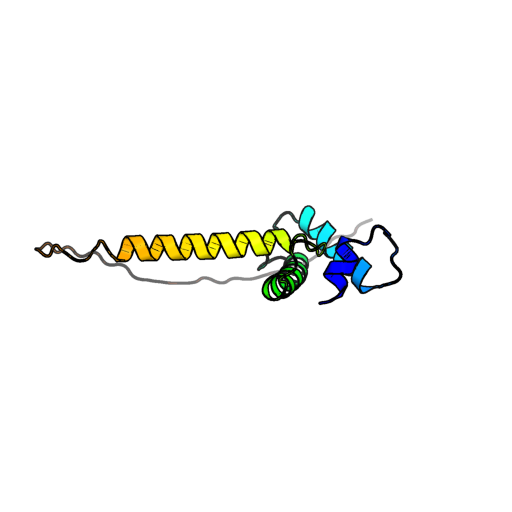51.88 88 ASP A C 1
ATOM 697 O O . ASP A 1 88 ? 9.605 29.444 18.892 1.00 51.88 88 ASP A O 1
ATOM 701 N N . SER A 1 89 ? 7.562 28.679 18.415 1.00 52.00 89 SER A N 1
ATOM 702 C CA . SER A 1 89 ? 7.011 29.992 18.030 1.00 52.00 89 SER A CA 1
ATOM 703 C C . SER A 1 89 ? 6.371 30.760 19.197 1.00 52.00 89 SER A C 1
ATOM 705 O O . SER A 1 89 ? 6.057 31.938 19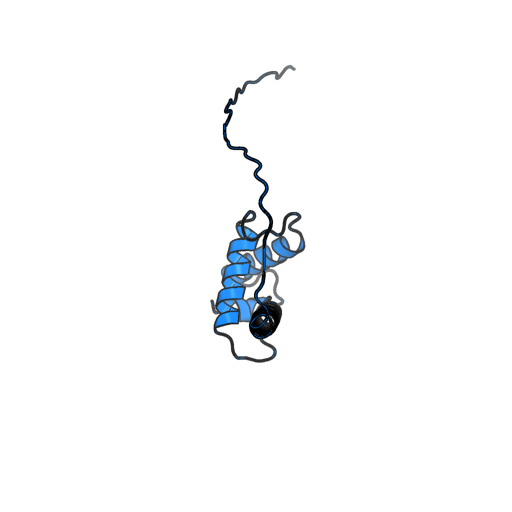.050 1.00 52.00 89 SER A O 1
ATOM 707 N N . ALA A 1 90 ? 6.162 30.117 20.353 1.00 50.44 90 ALA A N 1
ATOM 708 C CA . ALA A 1 90 ? 5.582 30.752 21.542 1.00 50.44 90 ALA A CA 1
ATOM 709 C C . ALA A 1 90 ? 6.639 31.351 22.497 1.00 50.44 90 ALA A C 1
ATOM 711 O O . ALA A 1 90 ? 6.287 32.148 23.360 1.00 50.44 90 ALA A O 1
ATOM 712 N N . GLU A 1 91 ? 7.922 31.015 22.319 1.00 48.38 91 GLU A N 1
ATOM 713 C CA . GLU A 1 91 ? 9.053 31.477 23.150 1.00 48.38 91 GLU A CA 1
ATOM 714 C C . GLU A 1 91 ? 9.982 32.460 22.402 1.00 48.38 91 GLU A C 1
ATOM 716 O O . GLU A 1 91 ? 11.155 32.597 22.728 1.00 48.38 91 GLU A O 1
ATOM 721 N N . ALA A 1 92 ? 9.483 33.161 21.379 1.00 47.53 92 ALA A N 1
ATOM 722 C CA . ALA A 1 92 ? 10.248 34.175 20.633 1.00 47.53 92 ALA A CA 1
ATOM 723 C C . ALA A 1 92 ? 9.593 35.569 20.689 1.00 47.53 92 ALA A C 1
ATOM 725 O O . ALA A 1 92 ? 9.710 36.372 19.765 1.00 47.53 92 ALA A O 1
ATOM 726 N N . GLY A 1 93 ? 8.869 35.849 21.775 1.00 50.47 93 GLY A N 1
ATOM 727 C CA . GLY A 1 93 ? 8.076 37.062 21.964 1.00 50.47 93 GLY A CA 1
ATOM 728 C C . GLY A 1 93 ? 8.514 37.941 23.134 1.00 50.47 93 GLY A C 1
ATOM 729 O O . GLY A 1 93 ? 7.640 38.409 23.848 1.00 50.47 93 GLY A O 1
ATOM 730 N N . SER A 1 94 ? 9.815 38.174 23.354 1.00 45.41 94 SER A N 1
ATOM 731 C CA . SER A 1 94 ? 10.291 39.317 24.163 1.00 45.41 94 SER A CA 1
ATOM 732 C C . SER A 1 94 ? 11.815 39.500 24.108 1.00 45.41 94 SER A C 1
ATOM 734 O O . SER A 1 94 ? 12.525 38.943 24.940 1.00 45.41 94 SER A O 1
ATOM 736 N N . ALA A 1 95 ? 12.304 40.303 23.157 1.00 41.72 95 ALA A N 1
ATOM 737 C CA . ALA A 1 95 ? 13.437 41.229 23.326 1.00 41.72 95 ALA A CA 1
ATOM 738 C C . ALA A 1 95 ? 13.677 42.001 22.013 1.00 41.72 95 ALA A C 1
ATOM 740 O O . ALA A 1 95 ? 14.289 41.494 21.076 1.00 41.72 95 ALA A O 1
ATOM 741 N N . SER A 1 96 ? 13.181 43.237 21.951 1.00 47.56 96 SER A N 1
ATOM 742 C CA . SER A 1 96 ? 13.611 44.242 20.971 1.00 47.56 96 SER A CA 1
ATOM 743 C C . SER A 1 96 ? 14.966 44.821 21.380 1.00 47.56 96 SER A C 1
ATOM 745 O O . SER A 1 96 ? 15.117 45.122 22.562 1.00 47.56 96 SER A O 1
ATOM 747 N N . ALA A 1 97 ? 15.879 45.052 20.423 1.00 41.31 97 ALA A N 1
ATOM 748 C CA . ALA A 1 97 ? 16.617 46.318 20.241 1.00 41.31 97 ALA A CA 1
ATOM 749 C C . ALA A 1 97 ? 17.835 46.196 19.287 1.00 41.31 97 ALA A C 1
ATOM 751 O O . ALA A 1 97 ? 18.787 45.482 19.576 1.00 41.31 97 ALA A O 1
ATOM 752 N N . GLU A 1 98 ? 17.790 47.020 18.230 1.00 40.53 98 GLU A N 1
ATOM 753 C CA . GLU A 1 98 ? 18.889 47.834 17.663 1.00 40.53 98 GLU A CA 1
ATOM 754 C C . GLU A 1 98 ? 19.899 47.230 16.648 1.00 40.53 98 GLU A C 1
ATOM 756 O O . GLU A 1 98 ? 20.830 46.508 16.983 1.00 40.53 98 GLU A O 1
ATOM 761 N N . ALA A 1 99 ? 19.744 47.741 15.414 1.00 38.56 99 ALA A N 1
ATOM 762 C CA . ALA A 1 99 ? 20.755 48.309 14.504 1.00 38.56 99 ALA A CA 1
ATOM 763 C C . ALA A 1 99 ? 21.769 47.427 13.737 1.00 38.56 99 ALA A C 1
ATOM 765 O O . ALA A 1 99 ? 22.593 46.721 14.305 1.00 38.56 99 ALA A O 1
ATOM 766 N N . GLY A 1 100 ? 21.827 47.657 12.413 1.00 35.81 100 GLY A N 1
ATOM 767 C CA . GLY A 1 100 ? 23.054 47.481 11.622 1.00 35.81 100 GLY A CA 1
ATOM 768 C C . GLY A 1 100 ? 22.857 47.017 10.177 1.00 35.81 100 GLY A C 1
ATOM 769 O O . GLY A 1 100 ? 22.815 45.825 9.907 1.00 35.81 100 GLY A O 1
ATOM 770 N N . SER A 1 101 ? 22.778 47.968 9.246 1.00 42.53 101 SER A N 1
ATOM 771 C CA . SER A 1 101 ? 22.701 47.786 7.789 1.00 42.53 101 SER A CA 1
ATOM 772 C C . SER A 1 101 ? 23.948 47.140 7.164 1.00 42.53 101 SER A C 1
ATOM 774 O O . SER A 1 101 ? 25.055 47.570 7.472 1.00 42.53 101 SER A O 1
ATOM 776 N N . ALA A 1 102 ? 23.772 46.267 6.164 1.00 41.59 102 ALA A N 1
ATOM 777 C CA . ALA A 1 102 ? 24.615 46.231 4.958 1.00 41.59 102 ALA A CA 1
ATOM 778 C C . ALA A 1 102 ? 23.948 45.428 3.826 1.00 41.59 102 ALA A C 1
ATOM 780 O O . ALA A 1 102 ? 23.538 44.284 4.002 1.00 41.59 102 ALA A O 1
ATOM 781 N N . SER A 1 103 ? 23.844 46.083 2.669 1.00 46.25 103 SER A N 1
ATOM 782 C CA . SER A 1 103 ? 23.456 45.557 1.360 1.00 46.25 103 SER A CA 1
ATOM 783 C C . SER A 1 103 ? 24.349 44.412 0.890 1.00 46.25 103 SER A C 1
ATOM 785 O O . SER A 1 103 ? 25.552 44.503 1.078 1.00 46.25 103 SER A O 1
ATOM 787 N N . GLU A 1 104 ? 23.794 43.476 0.114 1.00 43.06 104 GLU A N 1
ATOM 788 C CA . GLU A 1 104 ? 24.348 43.100 -1.195 1.00 43.06 104 GLU A CA 1
ATOM 789 C C . GLU A 1 104 ? 23.299 42.376 -2.061 1.00 43.06 104 GLU A C 1
ATOM 791 O O . GLU A 1 104 ? 22.319 41.811 -1.583 1.00 43.06 104 GLU A O 1
ATOM 796 N N . LYS A 1 105 ? 23.456 42.541 -3.372 1.00 44.62 105 LYS A N 1
ATOM 797 C CA . LYS A 1 105 ? 22.449 42.532 -4.443 1.00 44.62 105 LYS A CA 1
ATOM 798 C C . LYS A 1 105 ? 22.850 41.471 -5.471 1.00 44.62 105 LYS A C 1
ATOM 800 O O . LYS A 1 105 ? 24.036 41.438 -5.768 1.00 44.62 105 LYS A O 1
ATOM 805 N N . SER A 1 106 ? 21.910 40.688 -6.027 1.00 45.88 106 SER A N 1
ATOM 806 C CA . SER A 1 106 ? 21.937 39.931 -7.323 1.00 45.88 106 SER A CA 1
ATOM 807 C C . SER A 1 106 ? 20.725 38.962 -7.321 1.00 45.88 106 SER A C 1
ATOM 809 O O . SER A 1 106 ? 20.645 38.165 -6.398 1.00 45.88 106 SER A O 1
ATOM 811 N N . ALA A 1 107 ? 19.656 38.974 -8.141 1.00 40.12 107 ALA A N 1
ATOM 812 C CA . ALA A 1 107 ? 19.447 39.160 -9.592 1.00 40.12 107 ALA A CA 1
ATOM 813 C C . ALA A 1 107 ? 20.391 38.280 -10.436 1.00 40.12 107 ALA A C 1
ATOM 815 O O . ALA A 1 107 ? 21.585 38.326 -10.199 1.00 40.12 107 ALA A O 1
ATOM 816 N N . SER A 1 108 ? 20.013 37.504 -11.453 1.00 39.25 108 SER A N 1
ATOM 817 C CA . SER A 1 108 ? 18.763 37.196 -12.155 1.00 39.25 108 SER A CA 1
ATOM 818 C C . SER A 1 108 ? 19.111 36.079 -13.168 1.00 39.25 108 SER A C 1
ATOM 820 O O . SER A 1 108 ? 20.166 36.171 -13.780 1.00 39.25 108 SER A O 1
ATOM 822 N N . SER A 1 109 ? 18.233 35.081 -13.305 1.00 41.75 109 SER A N 1
ATOM 823 C CA . SER A 1 109 ? 17.698 34.461 -14.543 1.00 41.75 109 SER A CA 1
ATOM 824 C C . SER A 1 109 ? 18.563 33.940 -15.721 1.00 41.75 109 SER A C 1
ATOM 826 O O . SER A 1 109 ? 19.703 34.324 -15.932 1.00 41.75 109 SER A O 1
ATOM 828 N N . GLU A 1 110 ? 17.859 33.130 -16.535 1.00 45.94 110 GLU A N 1
ATOM 829 C CA . GLU A 1 110 ? 18.087 32.668 -17.928 1.00 45.94 110 GLU A CA 1
ATOM 830 C C . GLU A 1 110 ? 18.822 31.320 -18.087 1.00 45.94 110 GLU A C 1
ATOM 832 O O . GLU A 1 110 ? 19.992 31.165 -17.759 1.00 45.94 110 GLU A O 1
ATOM 837 N N . GLU A 1 111 ? 18.113 30.215 -18.362 1.00 47.53 111 GLU A N 1
ATOM 838 C CA . GLU A 1 111 ? 17.514 29.774 -19.646 1.00 47.53 111 GLU A CA 1
ATOM 839 C C . GLU A 1 111 ? 18.540 29.501 -20.760 1.00 47.53 111 GLU A C 1
ATOM 841 O O . GLU A 1 111 ? 19.102 30.427 -21.336 1.00 47.53 111 GLU A O 1
ATOM 846 N N . LYS A 1 112 ? 18.697 28.222 -21.156 1.00 48.34 112 LYS A N 1
ATOM 847 C CA . LYS A 1 112 ? 19.001 27.880 -22.556 1.00 48.34 112 LYS A CA 1
ATOM 848 C C . LYS A 1 112 ? 18.595 26.452 -22.950 1.00 48.34 112 LYS A C 1
ATOM 850 O O . LYS A 1 112 ? 19.136 25.464 -22.464 1.00 48.34 112 LYS A O 1
ATOM 855 N N . PHE A 1 113 ? 17.640 26.415 -23.874 1.00 40.19 113 PHE A N 1
ATOM 856 C CA . PHE A 1 113 ? 17.232 25.329 -24.770 1.00 40.19 113 PHE A CA 1
ATOM 857 C C . PHE A 1 113 ? 18.363 24.826 -25.692 1.00 40.19 113 PHE A C 1
ATOM 859 O O . PHE A 1 113 ? 19.189 25.635 -26.114 1.00 40.19 113 PHE A O 1
ATOM 866 N N . ALA A 1 114 ? 18.300 23.545 -26.092 1.00 45.31 114 ALA A N 1
ATOM 867 C CA . ALA A 1 114 ? 18.440 23.020 -27.476 1.00 45.31 114 ALA A CA 1
ATOM 868 C C . ALA A 1 114 ? 18.563 21.474 -27.436 1.00 45.31 114 ALA A C 1
ATOM 870 O O . ALA A 1 114 ? 19.480 20.952 -26.811 1.00 45.31 114 ALA A O 1
ATOM 871 N N . SER A 1 115 ? 17.533 20.734 -27.872 1.00 43.09 115 SER A N 1
ATOM 872 C CA . SER A 1 115 ? 17.396 20.067 -29.196 1.00 43.09 115 SER A CA 1
ATOM 873 C C . SER A 1 115 ? 18.289 18.821 -29.351 1.00 43.09 115 SER A C 1
ATOM 875 O O . SER A 1 115 ? 19.506 18.931 -29.354 1.00 43.09 115 SER A O 1
ATOM 877 N N . THR A 1 116 ? 17.760 17.591 -29.277 1.00 47.09 116 THR A N 1
ATOM 878 C CA . THR A 1 116 ? 17.216 16.773 -30.394 1.00 47.09 116 THR A CA 1
ATOM 879 C C . THR A 1 116 ? 18.019 16.842 -31.690 1.00 47.09 116 THR A C 1
ATOM 881 O O . THR A 1 116 ? 17.952 17.867 -32.356 1.00 47.09 116 THR A O 1
ATOM 884 N N . GLU A 1 117 ? 18.629 15.718 -32.084 1.00 52.22 117 GLU A N 1
ATOM 885 C CA . GLU A 1 117 ? 18.530 15.146 -33.436 1.00 52.22 117 GLU A CA 1
ATOM 886 C C . GLU A 1 117 ? 18.756 13.623 -33.394 1.00 52.22 117 GLU A C 1
ATOM 888 O O . GLU A 1 117 ? 19.578 13.103 -32.638 1.00 52.22 117 GLU A O 1
ATOM 893 N N . GLU A 1 118 ? 17.943 12.929 -34.186 1.00 50.59 118 GLU A N 1
ATOM 894 C CA . GLU A 1 118 ? 17.980 11.502 -34.489 1.00 50.59 118 GLU A CA 1
ATOM 895 C C . GLU A 1 118 ? 19.030 11.181 -35.572 1.00 50.59 118 GLU A C 1
ATOM 897 O O . GLU A 1 118 ? 19.499 12.084 -36.261 1.00 50.59 118 GLU A O 1
ATOM 902 N N . ARG A 1 119 ? 19.280 9.875 -35.796 1.00 48.66 119 ARG A N 1
ATOM 903 C CA . ARG A 1 119 ? 19.230 9.190 -37.117 1.00 48.66 119 ARG A CA 1
ATOM 904 C C . ARG A 1 119 ? 20.371 8.182 -37.381 1.00 48.66 119 ARG A C 1
ATOM 906 O O . ARG A 1 119 ? 21.455 8.544 -37.808 1.00 48.66 119 ARG A O 1
ATOM 913 N N . SER A 1 120 ? 20.010 6.907 -37.190 1.00 52.78 120 SER A N 1
ATOM 914 C CA . SER A 1 120 ? 20.078 5.756 -38.125 1.00 52.78 120 SER A CA 1
ATOM 915 C C . SER A 1 120 ? 21.380 5.251 -38.787 1.00 52.78 120 SER A C 1
ATOM 917 O O . SER A 1 120 ? 22.204 6.016 -39.267 1.00 52.78 120 SER A O 1
ATOM 919 N N . ALA A 1 121 ? 21.335 3.922 -39.013 1.00 47.12 121 ALA A N 1
ATOM 920 C CA . ALA A 1 121 ? 22.138 3.025 -39.871 1.00 47.12 121 ALA A CA 1
ATOM 921 C C . ALA A 1 121 ? 23.410 2.447 -39.206 1.00 47.12 121 ALA A C 1
ATOM 923 O O . ALA A 1 121 ? 24.121 3.160 -38.515 1.00 47.12 121 ALA A O 1
ATOM 924 N N . SER A 1 122 ? 23.705 1.142 -39.278 1.00 53.88 122 SER A N 1
ATOM 925 C CA . SER A 1 122 ? 23.593 0.263 -40.450 1.00 53.88 122 SER A CA 1
ATOM 926 C C . SER A 1 122 ? 23.321 -1.210 -40.104 1.00 53.88 122 SER A C 1
ATOM 928 O O . SER A 1 122 ? 23.777 -1.726 -39.086 1.00 53.88 122 SER A O 1
ATOM 930 N N . THR A 1 123 ? 22.602 -1.875 -41.008 1.00 53.81 123 THR A N 1
ATOM 931 C CA . THR A 1 123 ? 22.523 -3.331 -41.200 1.00 53.81 123 THR A CA 1
ATOM 932 C C . THR A 1 123 ? 23.364 -3.705 -42.421 1.00 53.81 123 THR A C 1
ATOM 934 O O . THR A 1 123 ? 23.028 -3.242 -43.506 1.00 53.81 123 THR A O 1
ATOM 937 N N . GLU A 1 124 ? 24.386 -4.539 -42.236 1.00 63.94 124 GLU A N 1
ATOM 938 C CA . GLU A 1 124 ? 25.175 -5.313 -43.224 1.00 63.94 124 GLU A CA 1
ATOM 939 C C . GLU A 1 124 ? 25.744 -6.491 -42.388 1.00 63.94 124 GLU A C 1
ATOM 941 O O . GLU A 1 124 ? 26.155 -6.243 -41.254 1.00 63.94 124 GLU A O 1
ATOM 946 N N . GLU A 1 125 ? 25.739 -7.784 -42.710 1.00 57.69 125 GLU A N 1
ATOM 947 C CA . GLU A 1 125 ? 25.441 -8.647 -43.866 1.00 57.69 125 GLU A CA 1
ATOM 948 C C . GLU A 1 125 ? 24.925 -10.000 -43.324 1.00 57.69 125 GLU A C 1
ATOM 950 O O . GLU A 1 125 ? 25.310 -10.365 -42.184 1.00 57.69 125 GLU A O 1
#